Protein AF-A0A0M4MKC8-F1 (afdb_monomer_lite)

Radius of gyration: 13.08 Å; chains: 1; bounding box: 25×30×36 Å

pLDDT: mean 93.01, std 6.45, range [58.81, 98.12]

Foldseek 3Di:
DDLVVLVVVVQVVCVVVPWDHKDFLVVCLDPVNLVVQAQFWWWKWFAFPNSAIAIDTDSGSSVDSNPPPPVGSVGTGIMTIDTDPDDDPVRVVVSVVVVVVCVVVVGHHDDDD

Organism: NCBI:txid1528099

Sequence (113 aa):
MSDDTQHAAINEWADKRGFRPEIPYSEAISVKYQRRFSHVPGLYVLIFANGDLFVGMADDLGDTLTNQPASWQDDILGVRLMARSKKGLDLVQEAMGLQREVQAQGFTIHPRR

Structure (mmCIF, N/CA/C/O backbone):
data_AF-A0A0M4MKC8-F1
#
_entry.id   AF-A0A0M4MKC8-F1
#
loop_
_atom_site.group_PDB
_atom_site.id
_atom_site.type_symbol
_atom_site.label_atom_id
_atom_site.label_alt_id
_atom_site.label_comp_id
_atom_site.label_asym_id
_atom_site.label_entity_id
_atom_site.label_seq_id
_atom_site.pdbx_PDB_ins_code
_atom_site.Cartn_x
_atom_site.Cartn_y
_atom_site.Cartn_z
_atom_site.occupancy
_atom_site.B_iso_or_equiv
_atom_site.auth_seq_id
_atom_site.auth_comp_id
_atom_site.auth_asym_id
_atom_site.auth_atom_id
_atom_site.pdbx_PDB_model_num
ATOM 1 N N . MET A 1 1 ? -7.953 -6.037 19.769 1.00 58.81 1 MET A N 1
ATOM 2 C CA . MET A 1 1 ? -8.843 -5.791 18.614 1.00 58.81 1 MET A CA 1
ATOM 3 C C . MET A 1 1 ? -8.792 -7.042 17.757 1.00 58.81 1 MET A C 1
ATOM 5 O O . MET A 1 1 ? -7.750 -7.681 17.775 1.00 58.81 1 MET A O 1
ATOM 9 N N . SER A 1 2 ? -9.891 -7.456 17.126 1.00 73.62 2 SER A N 1
ATOM 10 C CA . SER A 1 2 ? -9.827 -8.552 16.147 1.00 73.62 2 SER A CA 1
ATOM 11 C C . SER A 1 2 ? -9.181 -8.056 14.853 1.00 73.62 2 SER A C 1
ATOM 13 O O . SER A 1 2 ? -9.261 -6.857 14.569 1.00 73.62 2 SER A O 1
ATOM 15 N N . ASP A 1 3 ? -8.599 -8.962 14.069 1.00 75.25 3 ASP A N 1
ATOM 16 C CA . ASP A 1 3 ? -7.963 -8.637 12.784 1.00 75.25 3 ASP A CA 1
ATOM 17 C C . ASP A 1 3 ? -8.944 -7.912 11.844 1.00 75.25 3 ASP A C 1
ATOM 19 O O . ASP A 1 3 ? -8.601 -6.880 11.270 1.00 75.25 3 ASP A O 1
ATOM 23 N N . ASP A 1 4 ? -10.217 -8.327 11.829 1.00 78.94 4 ASP A N 1
ATOM 24 C CA . ASP A 1 4 ? -11.300 -7.660 11.086 1.00 78.94 4 ASP A CA 1
ATOM 25 C C . ASP A 1 4 ? -11.508 -6.191 11.496 1.00 78.94 4 ASP A C 1
ATOM 27 O O . ASP A 1 4 ? -11.774 -5.325 10.660 1.00 78.94 4 ASP A O 1
ATOM 31 N N . THR A 1 5 ? -11.379 -5.884 12.793 1.00 85.81 5 THR A N 1
ATOM 32 C CA . THR A 1 5 ? -11.528 -4.506 13.294 1.00 85.81 5 THR A CA 1
ATOM 33 C C . THR A 1 5 ? -10.355 -3.642 12.840 1.00 85.81 5 THR A C 1
ATOM 35 O O . THR A 1 5 ? -10.532 -2.470 12.502 1.00 85.81 5 THR A O 1
ATOM 38 N N . GLN A 1 6 ? -9.152 -4.216 12.818 1.00 90.12 6 GLN A N 1
ATOM 39 C CA . GLN A 1 6 ? -7.947 -3.510 12.404 1.00 90.12 6 GLN A CA 1
ATOM 40 C C . GLN A 1 6 ? -7.933 -3.279 10.890 1.00 90.12 6 GLN A C 1
ATOM 42 O O . GLN A 1 6 ? -7.673 -2.163 10.445 1.00 90.12 6 GLN A O 1
ATOM 47 N N . HIS A 1 7 ? -8.321 -4.283 10.103 1.00 92.88 7 HIS A N 1
ATOM 48 C CA . HIS A 1 7 ? -8.478 -4.178 8.651 1.00 92.88 7 HIS A CA 1
ATOM 49 C C . HIS A 1 7 ? -9.492 -3.088 8.271 1.00 92.88 7 HIS A C 1
ATOM 51 O O . HIS A 1 7 ? -9.208 -2.239 7.422 1.00 92.88 7 HIS A O 1
ATOM 57 N N . ALA A 1 8 ? -10.642 -3.029 8.949 1.00 93.62 8 ALA A N 1
ATOM 58 C CA . ALA A 1 8 ? -11.624 -1.964 8.739 1.00 93.62 8 ALA A CA 1
ATOM 59 C C . ALA A 1 8 ? -11.052 -0.565 9.044 1.00 93.62 8 ALA A C 1
ATOM 61 O O . ALA A 1 8 ? -11.243 0.361 8.254 1.00 93.62 8 ALA A O 1
ATOM 62 N N . ALA A 1 9 ? -10.296 -0.417 10.137 1.00 95.62 9 ALA A N 1
ATOM 63 C CA . ALA A 1 9 ? -9.662 0.851 10.502 1.00 95.62 9 ALA A CA 1
ATOM 64 C C . ALA A 1 9 ? -8.589 1.291 9.486 1.00 95.62 9 ALA A C 1
ATOM 66 O O . ALA A 1 9 ? -8.515 2.473 9.141 1.00 95.62 9 ALA A O 1
ATOM 67 N N . ILE A 1 10 ? -7.793 0.351 8.961 1.00 96.31 10 ILE A N 1
ATOM 68 C CA . ILE A 1 10 ? -6.820 0.613 7.886 1.00 9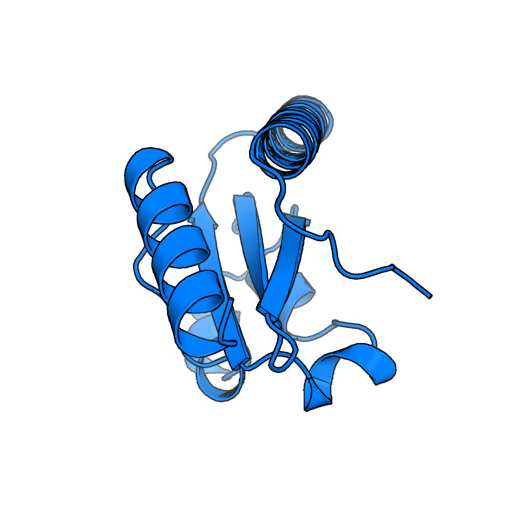6.31 10 ILE A CA 1
ATOM 69 C C . ILE A 1 10 ? -7.539 1.140 6.645 1.00 96.31 10 ILE A C 1
ATOM 71 O O . ILE A 1 10 ? -7.108 2.124 6.038 1.00 96.31 10 ILE A O 1
ATOM 75 N N . ASN A 1 11 ? -8.652 0.502 6.278 1.00 96.31 11 ASN A N 1
ATOM 76 C CA . ASN A 1 11 ? -9.446 0.907 5.129 1.00 96.31 11 ASN A CA 1
ATOM 77 C C . ASN A 1 11 ? -10.038 2.308 5.301 1.00 96.31 11 ASN A C 1
ATOM 79 O O . ASN A 1 11 ? -9.874 3.151 4.420 1.00 96.31 11 ASN A O 1
ATOM 83 N N . GLU A 1 12 ? -10.635 2.593 6.456 1.00 97.12 12 GLU A N 1
ATOM 84 C CA . GLU A 1 12 ? -11.193 3.912 6.753 1.00 97.12 12 GLU A CA 1
ATOM 85 C C . GLU A 1 12 ? -10.118 5.012 6.708 1.00 97.12 12 GLU A C 1
ATOM 87 O O . GLU A 1 12 ? -10.331 6.094 6.151 1.00 97.12 12 GLU A O 1
ATOM 92 N N . TRP A 1 13 ? -8.936 4.741 7.268 1.00 97.31 13 TRP A N 1
ATOM 93 C CA . TRP A 1 13 ? -7.801 5.656 7.191 1.00 97.31 13 TRP A CA 1
ATOM 94 C C . TRP A 1 13 ? -7.375 5.909 5.737 1.00 97.31 13 TRP A C 1
ATOM 96 O O . TRP A 1 13 ? -7.208 7.060 5.320 1.00 97.31 13 TRP A O 1
ATOM 106 N N . ALA A 1 14 ? -7.238 4.846 4.944 1.00 97.75 14 ALA A N 1
ATOM 107 C CA . ALA A 1 14 ? -6.811 4.941 3.557 1.00 97.75 14 ALA A CA 1
ATOM 108 C C . ALA A 1 14 ? -7.828 5.710 2.690 1.00 97.75 14 ALA A C 1
ATOM 110 O O . ALA A 1 14 ? -7.425 6.515 1.843 1.00 97.75 14 ALA A O 1
ATOM 111 N N . ASP A 1 15 ? -9.130 5.544 2.945 1.00 97.56 15 ASP A N 1
ATOM 112 C CA . ASP A 1 15 ? -10.197 6.322 2.305 1.00 97.56 15 ASP A CA 1
ATOM 113 C C . ASP A 1 15 ? -10.064 7.820 2.599 1.00 97.56 15 ASP A C 1
ATOM 115 O O . ASP A 1 15 ? -10.051 8.635 1.673 1.00 97.56 15 ASP A O 1
ATOM 119 N N . LYS A 1 16 ? -9.864 8.197 3.871 1.00 97.44 16 LYS A N 1
ATOM 120 C CA . LYS A 1 16 ? -9.658 9.603 4.280 1.00 97.44 16 LYS A CA 1
ATOM 121 C C . LYS A 1 16 ? -8.442 10.242 3.607 1.00 97.44 16 LYS A C 1
ATOM 123 O O . LYS A 1 16 ? -8.420 11.454 3.396 1.00 97.44 16 LYS A O 1
ATOM 128 N N . ARG A 1 17 ? -7.430 9.442 3.263 1.00 96.19 17 ARG A N 1
ATOM 129 C CA . ARG A 1 17 ? -6.213 9.897 2.572 1.00 96.19 17 ARG A CA 1
ATOM 130 C C . ARG A 1 17 ? -6.333 9.891 1.050 1.00 96.19 17 ARG A C 1
ATOM 132 O O . ARG A 1 17 ? -5.457 10.436 0.381 1.00 96.19 17 ARG A O 1
ATOM 139 N N . GLY A 1 18 ? -7.423 9.354 0.504 1.00 96.94 18 GLY A N 1
ATOM 140 C CA . GLY A 1 18 ? -7.701 9.328 -0.930 1.00 96.94 18 GLY A CA 1
ATOM 141 C C . GLY A 1 18 ? -7.062 8.153 -1.670 1.00 96.94 18 GLY A C 1
ATOM 142 O O . GLY A 1 18 ? -6.848 8.239 -2.883 1.00 96.94 18 GLY A O 1
ATOM 143 N N . PHE A 1 19 ? -6.713 7.070 -0.968 1.00 98.06 19 PHE A N 1
ATOM 144 C CA . PHE A 1 19 ? -6.313 5.832 -1.631 1.00 98.06 19 PHE A CA 1
ATOM 145 C C . PHE A 1 19 ? -7.515 5.225 -2.350 1.00 98.06 19 PHE A C 1
ATOM 147 O O . PHE A 1 19 ? -8.645 5.261 -1.866 1.00 98.06 19 PHE A O 1
ATOM 154 N N . ARG A 1 20 ? -7.270 4.618 -3.513 1.00 96.88 20 ARG A N 1
ATOM 155 C CA . ARG A 1 20 ? -8.295 3.840 -4.219 1.00 96.88 20 ARG A CA 1
ATOM 156 C C . ARG A 1 20 ? -8.792 2.680 -3.338 1.00 96.88 20 ARG A C 1
ATOM 158 O O . ARG A 1 20 ? -8.069 2.296 -2.412 1.00 96.88 20 ARG A O 1
ATOM 165 N N . PRO A 1 21 ? -9.991 2.133 -3.619 1.00 97.19 21 PRO A N 1
ATOM 166 C CA . PRO A 1 21 ? -10.499 0.953 -2.925 1.00 97.19 21 PRO A CA 1
ATOM 167 C C . PRO A 1 21 ? -9.476 -0.183 -2.889 1.00 97.19 21 PRO A C 1
ATOM 169 O O . PRO A 1 21 ? -8.647 -0.299 -3.797 1.00 97.19 21 PRO A O 1
ATOM 172 N N . GLU A 1 22 ? -9.547 -0.991 -1.837 1.00 97.75 22 GLU A N 1
ATOM 173 C CA . GLU A 1 22 ? -8.722 -2.185 -1.692 1.00 97.75 22 GLU A CA 1
ATOM 174 C C . GLU A 1 22 ? -8.943 -3.170 -2.840 1.00 97.75 22 GLU A C 1
ATOM 176 O O . GLU A 1 22 ? -10.061 -3.368 -3.318 1.00 97.75 22 GLU A O 1
ATOM 181 N N . ILE A 1 23 ? -7.841 -3.765 -3.286 1.00 96.56 23 ILE A N 1
ATOM 182 C CA . ILE A 1 23 ? -7.797 -4.819 -4.293 1.00 96.56 23 ILE A CA 1
ATOM 183 C C . ILE A 1 23 ? -7.084 -6.018 -3.656 1.00 96.56 23 ILE A C 1
ATOM 185 O O . ILE A 1 23 ? -6.042 -5.807 -3.026 1.00 96.56 23 ILE A O 1
ATOM 189 N N . PRO A 1 24 ? -7.577 -7.258 -3.832 1.00 97.00 24 PRO A N 1
ATOM 190 C CA . PRO A 1 24 ? -6.866 -8.449 -3.373 1.00 97.00 24 PRO A CA 1
ATOM 191 C C . PRO A 1 24 ? -5.439 -8.494 -3.928 1.00 97.00 24 PRO A C 1
ATOM 193 O O . PRO A 1 24 ? -5.225 -8.184 -5.104 1.00 97.00 24 PRO A O 1
ATOM 196 N N . TYR A 1 25 ? -4.456 -8.905 -3.121 1.00 96.56 25 TYR A N 1
ATOM 197 C CA . TYR A 1 25 ? -3.055 -8.875 -3.560 1.00 96.56 25 TYR A CA 1
ATOM 198 C C . TYR A 1 25 ? -2.811 -9.714 -4.822 1.00 96.56 25 TYR A C 1
ATOM 200 O O . TYR A 1 25 ? -2.147 -9.257 -5.753 1.00 96.56 25 TYR A O 1
ATOM 208 N N . SER A 1 26 ? -3.454 -10.881 -4.914 1.00 95.31 26 SER A N 1
ATOM 209 C CA . SER A 1 26 ? -3.418 -11.755 -6.094 1.00 95.31 26 SER A CA 1
ATOM 210 C C . SER A 1 26 ? -3.914 -11.075 -7.379 1.00 95.31 26 SER A C 1
ATOM 212 O O . SER A 1 26 ? -3.388 -11.333 -8.463 1.00 95.31 26 SER A O 1
ATOM 214 N N . GLU A 1 27 ? -4.889 -10.166 -7.284 1.00 96.06 27 GLU A N 1
ATOM 215 C CA . GLU A 1 27 ? -5.339 -9.356 -8.419 1.00 96.06 27 GLU A CA 1
ATOM 216 C C . GLU A 1 27 ? -4.370 -8.197 -8.699 1.00 96.06 27 GLU A C 1
ATOM 218 O O . GLU A 1 27 ? -4.082 -7.908 -9.867 1.00 96.06 27 GLU A O 1
ATOM 223 N N . ALA A 1 28 ? -3.826 -7.564 -7.655 1.00 94.19 28 ALA A N 1
ATOM 224 C CA . ALA A 1 28 ? -2.898 -6.439 -7.768 1.00 94.19 28 ALA A CA 1
ATOM 225 C C . ALA A 1 28 ? -1.589 -6.803 -8.495 1.00 94.19 28 ALA A C 1
ATOM 227 O O . ALA A 1 28 ? -1.033 -5.957 -9.197 1.00 94.19 28 ALA A O 1
ATOM 228 N N . ILE A 1 29 ? -1.139 -8.059 -8.393 1.00 95.19 29 ILE A N 1
ATOM 229 C CA . ILE A 1 29 ? 0.043 -8.583 -9.107 1.00 95.19 29 ILE A CA 1
ATOM 230 C C . ILE A 1 29 ? -0.282 -9.215 -10.467 1.00 95.19 29 ILE A C 1
ATOM 232 O O . ILE A 1 29 ? 0.604 -9.722 -11.153 1.00 95.19 29 ILE A O 1
ATOM 236 N N . SER A 1 30 ? -1.550 -9.207 -10.888 1.00 95.81 30 SER A N 1
ATOM 237 C CA . SER A 1 30 ? -1.932 -9.751 -12.191 1.00 95.81 30 SER A CA 1
ATOM 238 C C . SER A 1 30 ? -1.319 -8.946 -13.342 1.00 95.81 30 SER A C 1
ATOM 240 O O . SER A 1 30 ? -1.154 -7.727 -13.262 1.00 95.81 30 SER A O 1
ATOM 242 N N . VAL A 1 31 ? -1.093 -9.599 -14.489 1.00 94.44 31 VAL A N 1
ATOM 243 C CA . VAL A 1 31 ? -0.586 -8.947 -15.717 1.00 94.44 31 VAL A CA 1
ATOM 244 C C . VAL A 1 31 ? -1.442 -7.736 -16.123 1.00 94.44 31 VAL A C 1
ATOM 246 O O . VAL A 1 31 ? -0.930 -6.741 -16.637 1.00 94.44 31 VAL A O 1
ATOM 249 N N . LYS A 1 32 ? -2.758 -7.791 -15.874 1.00 93.44 32 LYS A N 1
ATOM 250 C CA . LYS A 1 32 ? -3.689 -6.681 -16.122 1.00 93.44 32 LYS A CA 1
ATOM 251 C C . LYS A 1 32 ? -3.321 -5.448 -15.292 1.00 93.44 32 LYS A C 1
ATOM 253 O O . LYS A 1 32 ? -3.264 -4.347 -15.840 1.00 93.44 32 LYS A O 1
ATOM 258 N N . TYR A 1 33 ? -3.090 -5.624 -13.992 1.00 92.44 33 TYR A N 1
ATOM 259 C CA . TYR A 1 33 ? -2.747 -4.530 -13.084 1.00 92.44 33 TYR A CA 1
ATOM 260 C C . TYR A 1 33 ? -1.314 -4.047 -13.282 1.00 92.44 33 TYR A C 1
ATOM 262 O O . TYR A 1 33 ? -1.103 -2.838 -13.368 1.00 92.44 33 TYR A O 1
ATOM 270 N N . GLN A 1 34 ? -0.369 -4.965 -13.486 1.00 92.81 34 GLN A N 1
ATOM 271 C CA . GLN A 1 34 ? 1.012 -4.633 -13.823 1.00 92.81 34 GLN A CA 1
ATOM 272 C C . GLN A 1 34 ? 1.074 -3.697 -15.039 1.00 92.81 34 GLN A C 1
ATOM 274 O O . GLN A 1 34 ? 1.673 -2.629 -14.968 1.00 92.81 34 GLN A O 1
ATOM 279 N N . ARG A 1 35 ? 0.377 -4.027 -16.137 1.00 93.56 35 ARG A N 1
ATOM 280 C CA . ARG A 1 35 ? 0.329 -3.169 -17.338 1.00 93.56 35 ARG A CA 1
ATOM 281 C C . ARG A 1 35 ? -0.348 -1.826 -17.087 1.00 93.56 35 ARG A C 1
ATOM 283 O O . ARG A 1 35 ? 0.072 -0.820 -17.644 1.00 93.56 35 ARG A O 1
ATOM 290 N N . ARG A 1 36 ? -1.403 -1.806 -16.271 1.00 93.50 36 ARG A N 1
ATOM 291 C CA . ARG A 1 36 ? -2.152 -0.583 -15.952 1.00 93.50 36 ARG A CA 1
ATOM 292 C C . ARG A 1 36 ? -1.329 0.412 -15.132 1.00 93.50 36 ARG A C 1
ATOM 294 O O . ARG A 1 36 ? -1.537 1.614 -15.277 1.00 93.50 36 ARG A O 1
ATOM 301 N N . PHE A 1 37 ? -0.459 -0.087 -14.259 1.00 94.44 37 PHE A N 1
ATOM 302 C CA . PHE A 1 37 ? 0.322 0.721 -13.320 1.00 94.44 37 PHE A CA 1
ATOM 303 C C . PHE A 1 37 ? 1.821 0.767 -13.639 1.00 94.44 37 PHE A C 1
ATOM 305 O O . PHE A 1 37 ? 2.583 1.362 -12.880 1.00 94.44 37 PHE A O 1
ATOM 312 N N . SER A 1 38 ? 2.233 0.202 -14.775 1.00 93.88 38 SER A N 1
ATOM 313 C CA . SER A 1 38 ? 3.598 0.322 -15.280 1.00 93.88 38 SER A CA 1
ATOM 314 C C . SER A 1 38 ? 3.944 1.790 -15.529 1.00 93.88 38 SER A C 1
ATOM 316 O O . SER A 1 38 ? 3.164 2.540 -16.119 1.00 93.88 38 SER A O 1
ATOM 318 N N . HIS A 1 39 ? 5.108 2.199 -15.036 1.00 93.75 39 HIS A N 1
ATOM 319 C CA . HIS A 1 39 ? 5.643 3.562 -15.069 1.00 93.75 39 HIS A CA 1
ATOM 320 C C . HIS A 1 39 ? 4.777 4.614 -14.365 1.00 93.75 39 HIS A C 1
ATOM 322 O O . HIS A 1 39 ? 4.973 5.818 -14.562 1.00 93.75 39 HIS A O 1
ATOM 328 N N . VAL A 1 40 ? 3.826 4.175 -13.536 1.00 95.38 40 VAL A N 1
ATOM 329 C CA . VAL A 1 40 ? 2.991 5.062 -12.728 1.00 95.38 40 VAL A CA 1
ATOM 330 C C . VAL A 1 40 ? 3.636 5.216 -11.352 1.00 95.38 40 VAL A C 1
ATOM 332 O O . VAL A 1 40 ? 3.603 4.263 -10.570 1.00 95.38 40 VAL A O 1
ATOM 335 N N . PRO A 1 41 ? 4.181 6.398 -11.013 1.00 96.50 41 PRO A N 1
ATOM 336 C CA . PRO A 1 41 ? 4.669 6.649 -9.670 1.00 96.50 41 PRO A CA 1
ATOM 337 C C . PRO A 1 41 ? 3.496 6.855 -8.707 1.00 96.50 41 PRO A C 1
ATOM 339 O O . PRO A 1 41 ? 2.413 7.325 -9.080 1.00 96.50 41 PRO A O 1
ATOM 342 N N . GLY A 1 42 ? 3.703 6.532 -7.438 1.00 97.25 42 GLY A N 1
ATOM 343 C CA . GLY A 1 42 ? 2.673 6.718 -6.434 1.00 97.25 42 GLY A CA 1
ATOM 344 C C . GLY A 1 42 ? 2.975 6.091 -5.090 1.00 97.25 42 GLY A C 1
ATOM 345 O O . GLY A 1 42 ? 4.095 5.690 -4.781 1.00 97.25 42 GLY A O 1
ATOM 346 N N . LEU A 1 43 ? 1.928 6.038 -4.281 1.00 97.75 43 LEU A N 1
ATOM 347 C CA . LEU A 1 43 ? 1.937 5.443 -2.959 1.00 97.75 43 LEU A CA 1
ATOM 348 C C . LEU A 1 43 ? 1.129 4.153 -2.970 1.00 97.75 43 LEU A C 1
ATOM 350 O O . LEU A 1 43 ? 0.143 4.028 -3.707 1.00 97.75 43 LEU A O 1
ATOM 354 N N . TYR A 1 44 ? 1.525 3.224 -2.113 1.00 97.44 44 TYR A N 1
ATOM 355 C CA . TYR A 1 44 ? 0.791 1.991 -1.881 1.00 97.44 44 TYR A CA 1
ATOM 356 C C . TYR A 1 44 ? 0.687 1.687 -0.391 1.00 97.44 44 TYR A C 1
ATOM 358 O O . TYR A 1 44 ? 1.558 2.058 0.397 1.00 97.44 44 TYR A O 1
ATOM 366 N N . VAL A 1 45 ? -0.389 0.999 -0.031 1.00 98.00 45 VAL A N 1
ATOM 367 C CA . VAL A 1 45 ? -0.599 0.397 1.284 1.00 98.00 45 VAL A CA 1
ATOM 368 C C . VAL A 1 45 ? -0.724 -1.100 1.066 1.00 98.00 45 VAL A C 1
ATOM 370 O O . VAL A 1 45 ? -1.590 -1.516 0.299 1.00 98.00 45 VAL A O 1
ATOM 373 N N . LEU A 1 46 ? 0.130 -1.887 1.710 1.00 97.50 46 LEU A N 1
ATOM 374 C CA . LEU A 1 46 ? -0.042 -3.332 1.843 1.00 97.50 46 LEU A CA 1
ATOM 375 C C . LEU A 1 46 ? -0.775 -3.600 3.153 1.00 97.50 46 LEU A C 1
ATOM 377 O O . LEU A 1 46 ? -0.432 -2.997 4.171 1.00 97.50 46 LEU A O 1
ATOM 381 N N . ILE A 1 47 ? -1.768 -4.477 3.111 1.00 97.06 47 ILE A N 1
ATOM 382 C CA . ILE A 1 47 ? -2.568 -4.895 4.260 1.00 97.06 47 ILE A CA 1
ATOM 383 C C . ILE A 1 47 ? -2.271 -6.370 4.491 1.00 97.06 47 ILE A C 1
ATOM 385 O O . ILE A 1 47 ? -2.439 -7.174 3.573 1.00 97.06 47 ILE A O 1
ATOM 389 N N . PHE A 1 48 ? -1.803 -6.711 5.687 1.00 95.88 48 PHE A N 1
ATOM 390 C CA . PHE A 1 48 ? -1.348 -8.057 6.016 1.00 95.88 48 PHE A CA 1
ATOM 391 C C . PHE A 1 48 ? -2.406 -8.835 6.800 1.00 95.88 48 PHE A C 1
ATOM 393 O O . PHE A 1 48 ? -3.242 -8.256 7.494 1.00 95.88 48 PHE A O 1
ATOM 400 N N . ALA A 1 49 ? -2.345 -10.163 6.715 1.00 93.50 49 ALA A N 1
ATOM 401 C CA . ALA A 1 49 ? -3.289 -11.069 7.364 1.00 93.50 49 ALA A CA 1
ATOM 402 C C . ALA A 1 49 ? -3.286 -10.965 8.893 1.00 93.50 49 ALA A C 1
ATOM 404 O O . ALA A 1 49 ? -4.297 -11.230 9.531 1.00 93.50 49 ALA A O 1
ATOM 405 N N . ASN A 1 50 ? -2.168 -10.533 9.474 1.00 91.00 50 ASN A N 1
ATOM 406 C CA . ASN A 1 50 ? -2.011 -10.310 10.908 1.00 91.00 50 ASN A CA 1
ATOM 407 C C . ASN A 1 50 ? -2.514 -8.928 11.382 1.00 91.00 50 ASN A C 1
ATOM 409 O O . ASN A 1 50 ? -2.230 -8.531 12.511 1.00 91.00 50 ASN A O 1
ATOM 413 N N . GLY A 1 51 ? -3.188 -8.165 10.514 1.00 90.75 51 GLY A N 1
ATOM 414 C CA . GLY A 1 51 ? -3.676 -6.818 10.810 1.00 90.75 51 GLY A CA 1
ATOM 415 C C . GLY A 1 51 ? -2.613 -5.718 10.711 1.00 90.75 51 GLY A C 1
ATOM 416 O O . GLY A 1 51 ? -2.932 -4.549 10.938 1.00 90.75 51 GLY A O 1
ATOM 417 N N . ASP A 1 52 ? -1.366 -6.038 10.361 1.00 94.75 52 ASP A N 1
ATOM 418 C CA . ASP A 1 52 ? -0.350 -5.022 10.097 1.00 94.75 52 ASP A CA 1
ATOM 419 C C . ASP A 1 52 ? -0.600 -4.319 8.759 1.00 94.75 52 ASP A C 1
ATOM 421 O O . ASP A 1 52 ? -1.305 -4.803 7.868 1.00 94.75 52 ASP A O 1
ATOM 425 N N . LEU A 1 53 ? 0.056 -3.173 8.587 1.00 96.25 53 LEU A N 1
ATOM 426 C CA . LEU A 1 53 ? 0.092 -2.479 7.309 1.00 96.25 53 LEU A CA 1
ATOM 427 C C . LEU A 1 53 ? 1.502 -2.031 6.946 1.00 96.25 53 LEU A C 1
ATOM 429 O O . LEU A 1 53 ? 2.353 -1.813 7.805 1.00 96.25 53 LEU A O 1
ATOM 433 N N . PHE A 1 54 ? 1.747 -1.810 5.662 1.00 96.25 54 PHE A N 1
ATOM 434 C CA . PHE A 1 54 ? 2.947 -1.122 5.203 1.00 96.25 54 PHE A CA 1
ATOM 435 C C . PHE A 1 54 ? 2.578 -0.023 4.216 1.00 96.25 54 PHE A C 1
ATOM 437 O O . PHE A 1 54 ? 1.956 -0.296 3.194 1.00 96.25 54 PHE A O 1
ATOM 444 N N . VAL A 1 55 ? 2.999 1.213 4.494 1.00 96.38 55 VAL A N 1
ATOM 445 C CA . VAL A 1 55 ? 2.884 2.327 3.543 1.00 96.38 55 VAL A CA 1
ATOM 446 C C . VAL A 1 55 ? 4.212 2.495 2.822 1.00 96.38 55 VAL A C 1
ATOM 448 O O . VAL A 1 55 ? 5.245 2.674 3.466 1.00 96.38 55 VAL A O 1
ATOM 451 N N . GLY A 1 56 ? 4.190 2.474 1.495 1.00 94.88 56 GLY A N 1
ATOM 452 C CA . GLY A 1 56 ? 5.375 2.643 0.666 1.00 94.88 56 GLY A CA 1
ATOM 453 C C . GLY A 1 56 ? 5.180 3.644 -0.462 1.00 94.88 56 GLY A C 1
ATOM 454 O O . GLY A 1 56 ? 4.070 4.092 -0.754 1.00 94.88 56 GLY A O 1
ATOM 455 N N . MET A 1 57 ? 6.296 3.971 -1.110 1.00 95.81 57 MET A N 1
ATOM 456 C CA . MET A 1 57 ? 6.317 4.675 -2.386 1.00 95.81 57 MET A CA 1
ATOM 457 C C . MET A 1 57 ? 6.897 3.785 -3.476 1.00 95.81 57 MET A C 1
ATOM 459 O O . MET A 1 57 ? 7.694 2.886 -3.191 1.00 95.81 57 MET A O 1
ATOM 463 N N . ALA A 1 58 ? 6.503 4.067 -4.709 1.00 95.06 58 ALA A N 1
ATOM 464 C CA . ALA A 1 58 ? 7.054 3.458 -5.902 1.00 95.06 58 ALA A CA 1
ATOM 465 C C . ALA A 1 58 ? 7.196 4.512 -7.000 1.00 95.06 58 ALA A C 1
ATOM 467 O O . ALA A 1 58 ? 6.267 5.287 -7.229 1.00 95.06 58 ALA A O 1
ATOM 468 N N . ASP A 1 59 ? 8.317 4.501 -7.719 1.00 94.38 59 ASP A N 1
ATOM 469 C CA . ASP A 1 59 ? 8.426 5.217 -8.997 1.00 94.38 59 ASP A CA 1
ATOM 470 C C . ASP A 1 59 ? 7.701 4.464 -10.132 1.00 94.38 59 ASP A C 1
ATOM 472 O O . ASP A 1 59 ? 7.284 5.074 -11.118 1.00 94.38 59 ASP A O 1
ATOM 476 N N . ASP A 1 60 ? 7.507 3.152 -9.957 1.00 95.12 60 ASP A N 1
ATOM 477 C CA . ASP A 1 60 ? 6.704 2.268 -10.802 1.00 95.12 60 ASP A CA 1
ATOM 478 C C . ASP A 1 60 ? 5.870 1.335 -9.910 1.00 95.12 60 ASP A C 1
ATOM 480 O O . ASP A 1 60 ? 6.382 0.372 -9.329 1.00 95.12 60 ASP A O 1
ATOM 484 N N . LEU A 1 61 ? 4.583 1.656 -9.747 1.00 95.88 61 LEU A N 1
ATOM 485 C CA . LEU A 1 61 ? 3.662 0.861 -8.934 1.00 95.88 61 LEU A CA 1
ATOM 486 C C . LEU A 1 61 ? 3.479 -0.552 -9.500 1.00 95.88 61 LEU A C 1
ATOM 488 O O . LEU A 1 61 ? 3.396 -1.497 -8.722 1.00 95.88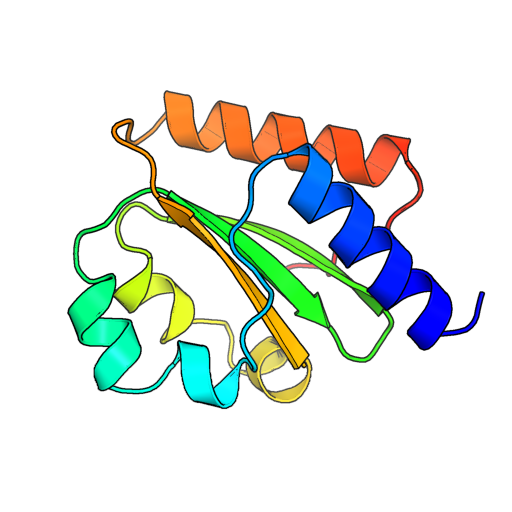 61 LEU A O 1
ATOM 492 N N . GLY A 1 62 ? 3.424 -0.709 -10.825 1.00 94.38 62 GLY A N 1
ATOM 493 C CA . GLY A 1 62 ? 3.244 -2.014 -11.459 1.00 94.38 62 GLY A CA 1
ATOM 494 C C . GLY A 1 62 ? 4.386 -2.969 -11.123 1.00 94.38 62 GLY A C 1
ATOM 495 O O . GLY A 1 62 ? 4.133 -4.078 -10.660 1.00 94.38 62 GLY A O 1
ATOM 496 N N . ASP A 1 63 ? 5.626 -2.512 -11.300 1.00 95.19 63 ASP A N 1
ATOM 497 C CA . ASP A 1 63 ? 6.822 -3.312 -11.009 1.00 95.19 63 ASP A CA 1
ATOM 498 C C . ASP A 1 63 ? 6.997 -3.571 -9.503 1.00 95.19 63 ASP A C 1
ATOM 500 O O . ASP A 1 63 ? 7.267 -4.693 -9.069 1.00 95.19 63 ASP A O 1
ATOM 504 N N . THR A 1 64 ? 6.759 -2.549 -8.676 1.00 95.06 64 THR A N 1
ATOM 505 C CA . THR A 1 64 ? 6.935 -2.663 -7.222 1.00 95.06 64 THR A CA 1
ATOM 506 C C . THR A 1 64 ? 6.001 -3.707 -6.616 1.00 95.06 64 THR A C 1
ATOM 508 O O . THR A 1 64 ? 6.424 -4.477 -5.756 1.00 95.06 64 THR A O 1
ATOM 511 N N . LEU A 1 65 ? 4.738 -3.772 -7.044 1.00 94.44 65 LEU A N 1
ATOM 512 C CA . LEU A 1 65 ? 3.777 -4.734 -6.493 1.00 94.44 65 LEU A CA 1
ATOM 513 C C . LEU A 1 65 ? 4.128 -6.182 -6.847 1.00 94.44 65 LEU A C 1
ATOM 515 O O . LEU A 1 65 ? 3.908 -7.070 -6.024 1.00 94.44 65 LEU A O 1
ATOM 519 N N . THR 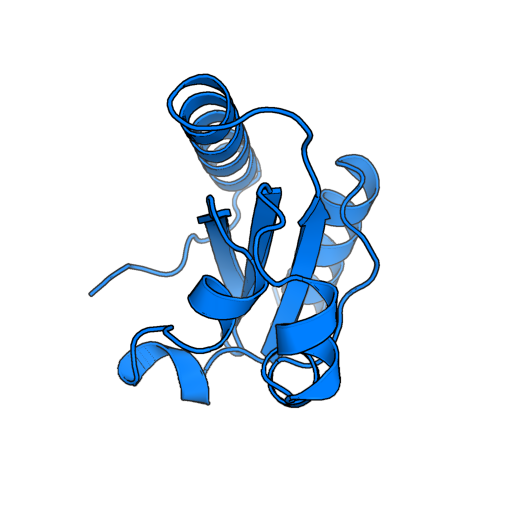A 1 66 ? 4.704 -6.413 -8.030 1.00 93.94 66 THR A N 1
ATOM 520 C CA . THR A 1 66 ? 5.139 -7.746 -8.473 1.00 93.94 66 THR A CA 1
ATOM 521 C C . THR A 1 66 ? 6.451 -8.203 -7.836 1.00 93.94 66 THR A C 1
ATOM 523 O O . THR A 1 66 ? 6.718 -9.399 -7.803 1.00 93.94 66 THR A O 1
ATOM 526 N N . ASN A 1 67 ? 7.248 -7.274 -7.299 1.00 93.44 67 ASN A N 1
ATOM 527 C CA . ASN A 1 67 ? 8.582 -7.537 -6.750 1.00 93.44 67 ASN A CA 1
ATOM 528 C C . ASN A 1 67 ? 8.648 -7.368 -5.219 1.00 93.44 67 ASN A C 1
ATOM 530 O O . ASN A 1 67 ? 9.675 -6.955 -4.677 1.00 93.44 67 ASN A O 1
ATOM 534 N N . GLN A 1 68 ? 7.559 -7.662 -4.499 1.00 93.38 68 GLN A N 1
ATOM 535 C CA . GLN A 1 68 ? 7.597 -7.684 -3.032 1.00 93.38 68 GLN A CA 1
ATOM 536 C C . GLN A 1 68 ? 8.483 -8.832 -2.519 1.00 93.38 68 GLN A C 1
ATOM 538 O O . GLN A 1 68 ? 8.600 -9.858 -3.197 1.00 93.38 68 GLN A O 1
ATOM 543 N N . PRO A 1 69 ? 9.092 -8.708 -1.324 1.00 91.00 69 PRO A N 1
ATOM 544 C CA . PRO A 1 69 ? 9.845 -9.800 -0.714 1.00 91.00 69 PRO A CA 1
ATOM 545 C C . PRO A 1 69 ? 9.000 -11.073 -0.626 1.00 91.00 69 PRO A C 1
ATOM 547 O O . PRO A 1 69 ? 7.848 -11.012 -0.205 1.00 91.00 69 PRO A O 1
ATOM 550 N N . ALA A 1 70 ? 9.565 -12.230 -0.983 1.00 88.88 70 ALA A N 1
ATOM 551 C CA . ALA A 1 70 ? 8.842 -13.505 -0.925 1.00 88.88 70 ALA A CA 1
ATOM 552 C C . ALA A 1 70 ? 8.296 -13.803 0.483 1.00 88.88 70 ALA A C 1
ATOM 554 O O . ALA A 1 70 ? 7.202 -14.333 0.614 1.00 88.88 70 ALA A O 1
ATOM 555 N N . SER A 1 71 ? 9.019 -13.376 1.525 1.00 89.19 71 SER A N 1
ATOM 556 C CA . SER A 1 71 ? 8.600 -13.461 2.929 1.00 89.19 71 SER A CA 1
ATOM 557 C C . SER A 1 71 ? 7.334 -12.672 3.259 1.00 89.19 71 SER A C 1
ATOM 559 O O . SER A 1 71 ? 6.756 -12.898 4.310 1.00 89.19 71 SER A O 1
ATOM 561 N N . TRP A 1 72 ? 6.935 -11.725 2.412 1.00 92.75 72 TRP A N 1
ATOM 562 C CA . TRP A 1 72 ? 5.735 -10.916 2.599 1.00 92.75 72 TRP A CA 1
ATOM 563 C C . TRP A 1 72 ? 4.576 -11.387 1.732 1.00 92.75 72 TRP A C 1
ATOM 565 O O . TRP A 1 72 ? 3.432 -11.221 2.129 1.00 92.75 72 TRP A O 1
ATOM 575 N N . GLN A 1 73 ? 4.849 -11.928 0.543 1.00 90.81 73 GLN A N 1
ATOM 576 C CA . GLN A 1 73 ? 3.815 -12.183 -0.466 1.00 90.81 73 GLN A CA 1
ATOM 577 C C . GLN A 1 73 ? 2.672 -13.064 0.051 1.00 90.81 73 GLN A C 1
ATOM 579 O O . GLN A 1 73 ? 1.517 -12.777 -0.255 1.00 90.81 73 GLN A O 1
ATOM 584 N N . ASP A 1 74 ? 2.993 -14.075 0.858 1.00 89.38 74 ASP A N 1
ATOM 585 C CA . ASP A 1 74 ? 2.009 -15.002 1.428 1.00 89.38 74 ASP A CA 1
ATOM 586 C C . ASP A 1 74 ? 1.134 -14.356 2.518 1.00 89.38 74 ASP A C 1
ATOM 588 O O . ASP A 1 74 ? 0.016 -14.809 2.763 1.00 89.38 74 ASP A O 1
ATOM 592 N N . ASP A 1 75 ? 1.613 -13.272 3.134 1.00 93.19 75 ASP A N 1
ATOM 593 C CA . ASP A 1 75 ? 0.944 -12.596 4.245 1.00 93.19 75 ASP A CA 1
ATOM 594 C C . ASP A 1 75 ? 0.138 -11.365 3.799 1.00 93.19 75 ASP A C 1
ATOM 596 O O . ASP A 1 75 ? -0.659 -10.844 4.581 1.00 93.19 75 ASP A O 1
ATOM 600 N N . ILE A 1 76 ? 0.315 -10.870 2.567 1.00 95.94 76 ILE A N 1
ATOM 601 C CA . ILE A 1 76 ? -0.424 -9.702 2.066 1.00 95.94 76 ILE A CA 1
ATOM 602 C C . ILE A 1 76 ? -1.824 -10.137 1.611 1.00 95.94 76 ILE A C 1
ATOM 604 O O . ILE A 1 76 ? -1.989 -10.831 0.608 1.00 95.94 76 ILE A O 1
ATOM 608 N N . LEU A 1 77 ? -2.855 -9.640 2.293 1.00 96.06 77 LEU A N 1
ATOM 609 C CA . LEU A 1 77 ? -4.252 -9.823 1.895 1.00 96.06 77 LEU A CA 1
ATOM 610 C C . LEU A 1 77 ? -4.639 -8.896 0.743 1.00 96.06 77 LEU A C 1
ATOM 612 O O . LEU A 1 77 ? -5.258 -9.313 -0.242 1.00 96.06 77 LEU A O 1
ATOM 616 N N . GLY A 1 78 ? -4.269 -7.623 0.864 1.00 97.06 78 GLY A N 1
ATOM 617 C CA . GLY A 1 78 ? -4.814 -6.574 0.019 1.00 97.06 78 GLY A CA 1
ATOM 618 C C . GLY A 1 78 ? -3.874 -5.402 -0.176 1.00 97.06 78 GLY A C 1
ATOM 619 O O . GLY A 1 78 ? -2.915 -5.187 0.568 1.00 97.06 78 GLY A O 1
ATOM 620 N N . VAL A 1 79 ? -4.164 -4.635 -1.222 1.00 97.88 79 VAL A N 1
ATOM 621 C CA . VAL A 1 79 ? -3.388 -3.463 -1.611 1.00 97.88 79 VAL A CA 1
ATOM 622 C C . VAL A 1 79 ? -4.305 -2.285 -1.876 1.00 97.88 79 VAL A C 1
ATOM 624 O O . VAL A 1 79 ? -5.323 -2.408 -2.558 1.00 97.88 79 VAL A O 1
ATOM 627 N N . ARG A 1 80 ? -3.894 -1.105 -1.407 1.00 98.12 80 ARG A N 1
ATOM 628 C CA . ARG A 1 80 ? -4.506 0.175 -1.783 1.00 98.12 80 ARG A CA 1
ATOM 629 C C . ARG A 1 80 ? -3.500 1.046 -2.509 1.00 98.12 80 ARG A C 1
ATOM 631 O O . ARG A 1 80 ? -2.355 1.159 -2.086 1.00 98.12 80 ARG A O 1
ATOM 638 N N . LEU A 1 81 ? -3.928 1.670 -3.604 1.00 97.62 81 LEU A N 1
ATOM 639 C CA . LEU A 1 81 ? -3.043 2.398 -4.516 1.00 97.62 81 LEU A CA 1
ATOM 640 C C . LEU A 1 81 ? -3.442 3.855 -4.665 1.00 97.62 81 LEU A C 1
ATOM 642 O O . LEU A 1 81 ?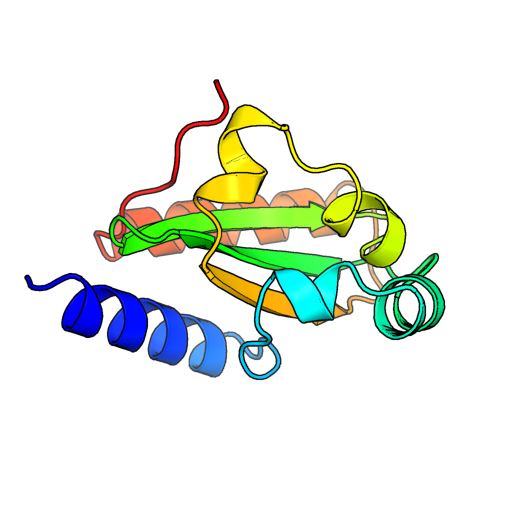 -4.621 4.214 -4.638 1.00 97.62 81 LEU A O 1
ATOM 646 N N . MET A 1 82 ? -2.442 4.693 -4.899 1.00 97.00 82 MET A N 1
ATOM 647 C CA . MET A 1 82 ? -2.623 6.118 -5.088 1.00 97.00 82 MET A CA 1
ATOM 648 C C . MET A 1 82 ? -1.566 6.649 -6.051 1.00 97.00 82 MET A C 1
ATOM 650 O O . MET A 1 82 ? -0.431 6.926 -5.672 1.00 97.00 82 MET A O 1
ATOM 654 N N . ALA A 1 83 ? -1.958 6.808 -7.314 1.00 95.69 83 ALA A N 1
ATOM 655 C CA . ALA A 1 83 ? -1.100 7.414 -8.322 1.00 95.69 83 ALA A CA 1
ATOM 656 C C . ALA A 1 83 ? -0.774 8.869 -7.950 1.00 95.69 83 ALA A C 1
ATOM 658 O O . ALA A 1 83 ? -1.624 9.618 -7.449 1.00 95.69 83 ALA A O 1
ATOM 659 N N . ARG A 1 84 ? 0.464 9.271 -8.217 1.00 95.06 84 ARG A N 1
ATOM 660 C CA . ARG A 1 84 ? 0.962 10.630 -8.014 1.00 95.06 84 ARG A CA 1
ATOM 661 C C . ARG A 1 84 ? 1.599 11.132 -9.304 1.00 95.06 84 ARG A C 1
ATOM 663 O O . ARG A 1 84 ? 2.031 10.353 -10.136 1.00 95.06 84 ARG A O 1
ATOM 670 N N . SER A 1 85 ? 1.634 12.447 -9.490 1.00 89.25 85 SER A N 1
ATOM 671 C CA . SER A 1 85 ? 2.401 13.074 -10.579 1.00 89.25 85 SER A CA 1
ATOM 672 C C . SER A 1 85 ? 3.853 13.361 -10.180 1.00 89.25 85 SER A C 1
ATOM 674 O O . SER A 1 85 ? 4.713 13.518 -11.043 1.00 89.25 85 SER A O 1
ATOM 676 N N . LYS A 1 86 ? 4.126 13.423 -8.873 1.00 84.88 86 LYS A N 1
ATOM 677 C CA . LYS A 1 86 ? 5.453 13.640 -8.284 1.00 84.88 86 LYS A CA 1
ATOM 678 C C . LYS A 1 86 ? 6.272 12.349 -8.189 1.00 84.88 86 LYS A C 1
ATOM 680 O O . LYS A 1 86 ? 5.706 11.258 -8.158 1.00 84.88 86 LYS A O 1
ATOM 685 N N . LYS A 1 87 ? 7.597 12.496 -8.115 1.00 83.88 87 LYS A N 1
ATOM 686 C CA . LYS A 1 87 ? 8.592 11.409 -8.096 1.00 83.88 87 LYS A CA 1
ATOM 687 C C . LYS A 1 87 ? 9.707 11.702 -7.091 1.00 83.88 87 LYS A C 1
ATOM 689 O O . LYS A 1 87 ? 9.848 12.841 -6.646 1.00 83.88 87 LYS A O 1
ATOM 694 N N . GLY A 1 88 ? 10.514 10.693 -6.764 1.00 84.69 88 GLY A N 1
ATOM 695 C CA . GLY A 1 88 ? 11.715 10.878 -5.947 1.00 84.69 88 GLY A CA 1
ATOM 696 C C . GLY A 1 88 ? 11.421 11.466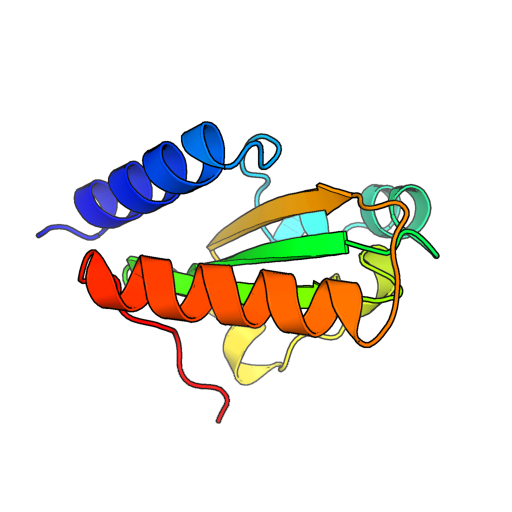 -4.560 1.00 84.69 88 GLY A C 1
ATOM 697 O O . GLY A 1 88 ? 10.560 10.966 -3.836 1.00 84.69 88 GLY A O 1
ATOM 698 N N . LEU A 1 89 ? 12.139 12.527 -4.173 1.00 88.56 89 LEU A N 1
ATOM 699 C CA . LEU A 1 89 ? 12.149 13.033 -2.794 1.00 88.56 89 LEU A CA 1
ATOM 700 C C . LEU A 1 89 ? 10.763 13.465 -2.280 1.00 88.56 89 LEU A C 1
ATOM 702 O O . LEU A 1 89 ? 10.418 13.145 -1.145 1.00 88.56 89 LEU A O 1
ATOM 706 N N . ASP A 1 90 ? 9.939 14.111 -3.108 1.00 90.50 90 ASP A N 1
ATOM 707 C CA . ASP A 1 90 ? 8.597 14.567 -2.704 1.00 90.50 90 ASP A CA 1
ATOM 708 C C . ASP A 1 90 ? 7.636 13.402 -2.426 1.00 90.50 90 ASP A C 1
ATOM 710 O O . ASP A 1 90 ? 6.674 13.521 -1.655 1.00 90.50 90 ASP A O 1
ATOM 714 N N . LEU A 1 91 ? 7.864 12.273 -3.097 1.00 92.81 91 LEU A N 1
ATOM 715 C CA . LEU A 1 91 ? 7.089 11.055 -2.913 1.00 92.81 91 LEU A CA 1
ATOM 716 C C . LEU A 1 91 ? 7.574 10.291 -1.673 1.00 92.81 91 LEU A C 1
ATOM 718 O O . LEU A 1 91 ? 6.755 9.818 -0.887 1.00 92.81 91 LEU A O 1
ATOM 722 N N . VAL A 1 92 ? 8.892 10.263 -1.442 1.00 92.69 92 VAL A N 1
ATOM 723 C CA . VAL A 1 92 ? 9.502 9.726 -0.212 1.00 92.69 92 VAL A CA 1
ATOM 724 C C . VAL A 1 92 ? 8.996 10.469 1.021 1.00 92.69 92 VAL A C 1
ATOM 726 O O . VAL A 1 92 ? 8.569 9.836 1.984 1.00 92.69 92 VAL A O 1
ATOM 729 N N . GLN A 1 93 ? 9.006 11.803 0.996 1.00 94.62 93 GLN A N 1
ATOM 730 C CA . GLN A 1 93 ? 8.549 12.617 2.123 1.00 94.62 93 GLN A CA 1
ATOM 731 C C . GLN A 1 93 ? 7.064 12.400 2.429 1.00 94.62 93 GLN A C 1
ATOM 733 O O . GLN A 1 93 ? 6.687 12.344 3.600 1.00 94.62 93 GLN A O 1
ATOM 738 N N . GLU A 1 94 ? 6.226 12.229 1.402 1.00 95.25 94 GLU A N 1
ATOM 739 C CA . GLU A 1 94 ? 4.811 11.901 1.603 1.00 95.25 94 GLU A CA 1
ATOM 740 C C . GLU A 1 94 ? 4.638 10.513 2.223 1.00 95.25 94 GLU A C 1
ATOM 742 O O . GLU A 1 94 ? 3.925 10.388 3.216 1.00 95.25 94 GLU A O 1
ATOM 747 N N . ALA A 1 95 ? 5.334 9.492 1.711 1.00 94.75 95 ALA A N 1
ATOM 748 C CA . ALA A 1 95 ? 5.287 8.146 2.282 1.00 94.75 95 ALA A CA 1
ATOM 749 C C . ALA A 1 95 ? 5.740 8.135 3.750 1.00 94.75 95 ALA A C 1
ATOM 751 O O . ALA A 1 95 ? 5.054 7.574 4.600 1.00 94.75 95 ALA A O 1
ATOM 752 N N . MET A 1 96 ? 6.841 8.820 4.076 1.00 94.62 96 MET A N 1
ATOM 753 C CA . MET A 1 96 ? 7.316 8.972 5.458 1.00 94.62 96 MET A CA 1
ATOM 754 C C . MET A 1 96 ? 6.326 9.745 6.341 1.00 94.62 96 MET A C 1
ATOM 756 O O . MET A 1 96 ? 6.202 9.469 7.534 1.00 94.62 96 MET A O 1
ATOM 760 N N . GLY A 1 97 ? 5.627 10.738 5.785 1.00 96.50 97 GLY A N 1
ATOM 761 C CA . GLY A 1 97 ? 4.547 11.446 6.472 1.00 96.50 97 GLY A CA 1
ATOM 762 C C . GLY A 1 97 ? 3.412 10.502 6.859 1.00 96.50 97 GLY A C 1
ATOM 763 O O . GLY A 1 97 ? 3.033 10.452 8.027 1.00 96.50 97 GLY A O 1
ATOM 764 N N . LEU A 1 98 ? 2.942 9.700 5.904 1.00 96.62 98 LEU A N 1
ATOM 765 C CA . LEU A 1 98 ? 1.882 8.719 6.127 1.00 96.62 98 LEU A CA 1
ATOM 766 C C . LEU A 1 98 ? 2.314 7.605 7.087 1.00 96.62 98 LEU A C 1
ATOM 768 O O . LEU A 1 98 ? 1.533 7.237 7.955 1.00 96.62 98 LEU A O 1
ATOM 772 N N . GLN A 1 99 ? 3.556 7.115 7.001 1.00 95.31 99 GLN A N 1
ATOM 773 C CA . GLN A 1 99 ? 4.099 6.135 7.952 1.00 95.31 99 GLN A CA 1
ATOM 774 C C . GLN A 1 99 ? 4.089 6.662 9.396 1.00 95.31 99 GLN A C 1
ATOM 776 O O . GLN A 1 99 ? 3.656 5.967 10.311 1.00 95.31 99 GLN A O 1
ATOM 781 N N . ARG A 1 100 ? 4.519 7.912 9.612 1.00 95.31 100 ARG A N 1
ATOM 782 C CA . ARG A 1 100 ? 4.468 8.533 10.947 1.00 95.31 100 ARG A CA 1
ATOM 783 C C . ARG A 1 100 ? 3.039 8.714 11.439 1.00 95.31 100 ARG A C 1
ATOM 785 O O . ARG A 1 100 ? 2.765 8.553 12.623 1.00 95.31 100 ARG A O 1
ATOM 792 N N . GLU A 1 101 ? 2.133 9.055 10.534 1.00 96.38 101 GLU A N 1
ATOM 793 C CA . GLU A 1 101 ? 0.726 9.228 10.860 1.00 96.38 101 GLU A CA 1
ATOM 794 C C . GLU A 1 101 ? 0.070 7.916 11.302 1.00 96.38 101 GLU A C 1
ATOM 796 O O . GLU A 1 101 ? -0.602 7.904 12.332 1.00 96.38 101 GLU A O 1
ATOM 801 N N . VAL A 1 102 ? 0.277 6.817 10.568 1.00 95.00 102 VAL A N 1
ATOM 802 C CA . VAL A 1 102 ? -0.308 5.522 10.949 1.00 95.00 102 VAL A CA 1
ATOM 803 C C . VAL A 1 102 ? 0.256 5.031 12.284 1.00 95.00 102 VAL A C 1
ATOM 805 O O . VAL A 1 102 ? -0.499 4.556 13.127 1.00 95.00 102 VAL A O 1
ATOM 808 N N . GLN A 1 103 ? 1.548 5.255 12.545 1.00 93.69 103 GLN A N 1
ATOM 809 C CA . GLN A 1 103 ? 2.149 4.975 13.853 1.00 93.69 103 GLN A CA 1
ATOM 810 C C . GLN A 1 103 ? 1.506 5.808 14.968 1.00 93.69 103 GLN A C 1
ATOM 812 O O . GLN A 1 103 ? 1.188 5.276 16.028 1.00 93.69 103 GLN A O 1
ATOM 817 N N . ALA A 1 104 ? 1.271 7.103 14.735 1.00 94.06 104 ALA A N 1
ATOM 818 C CA . ALA A 1 104 ? 0.633 7.985 15.713 1.00 94.06 104 ALA A CA 1
ATOM 819 C C . ALA A 1 104 ? -0.832 7.606 16.001 1.00 94.06 104 ALA A C 1
ATOM 821 O O . ALA A 1 104 ? -1.327 7.869 17.094 1.00 94.06 104 ALA A O 1
ATOM 822 N N . GLN A 1 105 ? -1.516 6.976 15.042 1.00 93.00 105 GLN A N 1
ATOM 823 C CA . GLN A 1 105 ? -2.871 6.435 15.208 1.00 93.00 105 GLN A CA 1
ATOM 824 C C . GLN A 1 105 ? -2.892 5.040 15.856 1.00 93.00 105 GLN A C 1
ATOM 826 O O . GLN A 1 105 ? -3.969 4.507 16.111 1.00 93.00 105 GLN A O 1
ATOM 831 N N . GLY A 1 106 ? -1.724 4.465 16.160 1.00 92.56 106 GLY A N 1
ATOM 832 C CA . GLY A 1 106 ? -1.599 3.175 16.836 1.00 92.56 106 GLY A CA 1
ATOM 833 C C . GLY A 1 106 ? -1.624 1.961 15.908 1.00 92.56 106 GLY A C 1
ATOM 834 O O . GLY A 1 106 ? -1.734 0.843 16.404 1.00 92.56 106 GLY A O 1
ATOM 835 N N . PHE A 1 107 ? -1.506 2.146 14.589 1.00 93.88 107 PHE A N 1
ATOM 836 C CA . PHE A 1 107 ? -1.332 1.026 13.666 1.00 93.88 107 PHE A CA 1
ATOM 837 C C . PHE A 1 107 ? 0.069 0.419 13.790 1.00 93.88 107 PHE A C 1
ATOM 839 O O . PHE A 1 107 ? 1.069 1.132 13.930 1.00 93.88 107 PHE A O 1
ATOM 846 N N . THR A 1 108 ? 0.148 -0.901 13.646 1.00 92.50 108 THR A N 1
ATOM 847 C CA . THR A 1 108 ? 1.422 -1.616 13.558 1.00 92.50 108 THR A CA 1
ATOM 848 C C . THR A 1 108 ? 1.934 -1.591 12.121 1.00 92.50 108 THR A C 1
ATOM 850 O O . THR A 1 108 ? 1.232 -1.989 11.190 1.00 92.50 108 THR A O 1
ATOM 853 N N . ILE A 1 109 ? 3.171 -1.117 11.934 1.00 93.06 109 ILE A N 1
ATOM 854 C CA . ILE A 1 109 ? 3.844 -1.193 10.634 1.00 93.06 109 ILE A CA 1
ATOM 855 C C . ILE A 1 109 ? 4.530 -2.551 10.494 1.00 93.06 109 ILE A C 1
ATOM 857 O O . ILE A 1 109 ? 5.380 -2.895 11.319 1.00 93.06 109 ILE A O 1
ATOM 861 N N . HIS A 1 110 ? 4.218 -3.269 9.415 1.00 92.56 110 HIS A N 1
ATOM 862 C CA . HIS A 1 110 ? 4.832 -4.557 9.116 1.00 92.56 110 HIS A CA 1
ATOM 863 C C . HIS A 1 110 ? 6.351 -4.397 8.891 1.00 92.56 110 HIS A C 1
ATOM 865 O O . HIS A 1 110 ? 6.782 -3.530 8.116 1.00 92.56 110 HIS A O 1
ATOM 871 N N . PRO A 1 111 ? 7.199 -5.190 9.567 1.00 85.88 111 P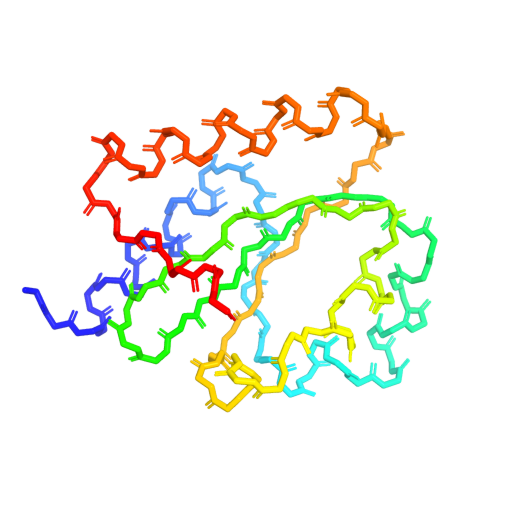RO A N 1
ATOM 872 C CA . PRO A 1 111 ? 8.642 -4.999 9.533 1.00 85.88 111 PRO A CA 1
ATOM 873 C C . PRO A 1 111 ? 9.246 -5.461 8.201 1.00 85.88 111 PRO A C 1
ATOM 875 O O . PRO A 1 111 ? 9.051 -6.601 7.783 1.00 85.88 111 PRO A O 1
ATOM 878 N N . ARG A 1 112 ? 10.054 -4.608 7.553 1.00 71.56 112 ARG A N 1
ATOM 879 C CA . ARG A 1 112 ? 10.929 -5.025 6.437 1.00 71.56 112 ARG A CA 1
ATOM 880 C C . ARG A 1 112 ? 12.087 -5.837 7.013 1.00 71.56 112 ARG A C 1
ATOM 882 O O . ARG A 1 112 ? 13.019 -5.243 7.550 1.00 71.56 112 ARG A O 1
ATOM 889 N N . ARG A 1 113 ? 11.993 -7.165 6.965 1.00 61.22 113 ARG A N 1
ATOM 890 C CA . ARG A 1 113 ? 13.074 -8.096 7.318 1.00 61.22 113 ARG A CA 1
ATOM 891 C C . ARG A 1 113 ? 13.590 -8.798 6.077 1.00 61.22 113 ARG A C 1
ATOM 893 O O . ARG A 1 113 ? 12.744 -9.139 5.222 1.00 61.22 113 ARG A O 1
#

Secondary structure (DSSP, 8-state):
--HHHHHHHHHHHHHHHTPPPPEEHHHHTSHHHHHHHTT--EEEEEEETTS-EEEEEESSHHHHHHT--HHHHTTEEEEEEEE-S--THHHHHHHHHHHHHHHHTTPPBPP--